Protein AF-A0A4S4BJ00-F1 (afdb_monomer_lite)

Foldseek 3Di:
DDDDDDPPPPPPDDPLVPDDPVVSVVVVVVVVVVCQVVPPDPNQDPVRVVVVVVVVVVVVVVPPVPPPDDDDDDDDDD

Radius of gyration: 20.95 Å; chains: 1; bounding box: 37×56×50 Å

Sequence (78 aa):
MTSKKEKNSASSGRGFARMDPQRQREIASKGGQAAHASGNAHQFTSEEARAAGRKGGQASRGRTKADGAAPQNTQSAD

pLDDT: mean 71.16, std 14.89, range [41.62, 91.75]

Secondary structure (DSSP, 8-state):
--------------GGGGS-HHHHHHHHHHHHHHHHHTS-S----HHHHHHHHHHHHHHHHHHHSSSS------PPP-

Structure (mmCIF, N/CA/C/O backbone):
data_AF-A0A4S4BJ00-F1
#
_entry.id   AF-A0A4S4BJ00-F1
#
loop_
_atom_site.group_PDB
_atom_site.id
_atom_site.type_symbol
_atom_site.label_atom_id
_atom_site.label_alt_id
_atom_site.label_comp_id
_atom_site.label_asym_id
_atom_site.label_entity_id
_atom_site.label_seq_id
_atom_site.pdbx_PDB_ins_code
_atom_site.Cartn_x
_atom_site.Cartn_y
_atom_site.Cartn_z
_atom_site.occupancy
_atom_site.B_iso_or_equiv
_atom_site.auth_seq_id
_atom_site.auth_comp_id
_atom_site.auth_asym_id
_atom_site.auth_atom_id
_atom_site.pdbx_PDB_model_num
ATOM 1 N N . MET A 1 1 ? 20.763 -7.063 -42.334 1.00 41.62 1 MET A N 1
ATOM 2 C CA . MET A 1 1 ? 20.652 -7.888 -41.111 1.00 41.62 1 MET A CA 1
ATOM 3 C C . MET A 1 1 ? 20.431 -6.950 -39.930 1.00 41.62 1 MET A C 1
ATOM 5 O O . MET A 1 1 ? 21.384 -6.360 -39.448 1.00 41.62 1 MET A O 1
ATOM 9 N N . THR A 1 2 ? 19.181 -6.695 -39.538 1.00 47.75 2 THR A N 1
ATOM 10 C CA . THR A 1 2 ? 18.862 -5.785 -38.422 1.00 47.75 2 THR A CA 1
ATOM 11 C C . THR A 1 2 ? 18.857 -6.568 -37.113 1.00 47.75 2 THR A C 1
ATOM 13 O O . THR A 1 2 ? 17.935 -7.343 -36.849 1.00 47.75 2 THR A O 1
ATOM 16 N N . SER A 1 3 ? 19.922 -6.399 -36.329 1.00 49.69 3 SER A N 1
ATOM 17 C CA . SER A 1 3 ? 20.155 -7.112 -35.075 1.00 49.69 3 SER A CA 1
ATOM 18 C C . SER A 1 3 ? 19.092 -6.795 -34.023 1.00 49.69 3 SER A C 1
ATOM 20 O O . SER A 1 3 ? 18.774 -5.650 -33.708 1.00 49.69 3 SER A O 1
ATOM 22 N N . LYS A 1 4 ? 18.528 -7.878 -33.502 1.00 57.78 4 LYS A N 1
ATOM 23 C CA . LYS A 1 4 ? 17.429 -7.961 -32.550 1.00 57.78 4 LYS A CA 1
ATOM 24 C C . LYS A 1 4 ? 17.932 -7.696 -31.125 1.00 57.78 4 LYS A C 1
ATOM 26 O O . LYS A 1 4 ? 18.638 -8.519 -30.570 1.00 57.78 4 LYS A O 1
ATOM 31 N N . LYS A 1 5 ? 17.433 -6.611 -30.523 1.00 55.25 5 LYS A N 1
ATOM 32 C CA . LYS A 1 5 ? 16.962 -6.543 -29.124 1.00 55.25 5 LYS A CA 1
ATOM 33 C C . LYS A 1 5 ? 17.950 -7.006 -28.036 1.00 55.25 5 LYS A C 1
ATOM 35 O O . LYS A 1 5 ? 17.822 -8.108 -27.514 1.00 55.25 5 LYS A O 1
ATOM 40 N N . GLU A 1 6 ? 18.764 -6.082 -27.538 1.00 49.91 6 GLU A N 1
ATOM 41 C CA . GLU A 1 6 ? 19.364 -6.194 -26.204 1.00 49.91 6 GLU A CA 1
ATOM 42 C C . GLU A 1 6 ? 18.492 -5.457 -25.178 1.00 49.91 6 GLU A C 1
ATOM 44 O O . GLU A 1 6 ? 18.688 -4.289 -24.859 1.00 49.91 6 GLU A O 1
ATOM 49 N N . LYS A 1 7 ? 17.482 -6.152 -24.642 1.00 56.16 7 LYS A N 1
ATOM 50 C CA . LYS A 1 7 ? 16.793 -5.726 -23.411 1.00 56.16 7 LYS A CA 1
ATOM 51 C C . LYS A 1 7 ? 17.605 -6.168 -22.191 1.00 56.16 7 LYS A C 1
ATOM 53 O O . LYS A 1 7 ? 17.122 -6.951 -21.383 1.00 56.16 7 LYS A O 1
ATOM 58 N N . ASN A 1 8 ? 18.843 -5.703 -22.085 1.00 52.78 8 ASN A N 1
ATOM 59 C CA . ASN A 1 8 ? 19.680 -5.957 -20.915 1.00 52.78 8 ASN A CA 1
ATOM 60 C C . ASN A 1 8 ? 20.391 -4.685 -20.451 1.00 52.78 8 ASN A C 1
ATOM 62 O O . ASN A 1 8 ? 21.531 -4.706 -20.007 1.00 52.78 8 ASN A O 1
ATOM 66 N N . SER A 1 9 ? 19.683 -3.555 -20.462 1.00 51.53 9 SER A N 1
ATOM 67 C CA . SER A 1 9 ? 20.000 -2.486 -19.521 1.00 51.53 9 SER A CA 1
ATOM 68 C C . SER A 1 9 ? 19.463 -2.915 -18.156 1.00 51.53 9 SER A C 1
ATOM 70 O O . SER A 1 9 ? 18.396 -2.469 -17.724 1.00 51.53 9 SER A O 1
ATOM 72 N N . ALA A 1 10 ? 20.178 -3.847 -17.513 1.00 56.34 10 ALA A N 1
ATOM 73 C CA . ALA A 1 10 ? 20.115 -4.049 -16.075 1.00 56.34 10 ALA A CA 1
ATOM 74 C C . ALA A 1 10 ? 20.066 -2.655 -15.467 1.00 56.34 10 ALA A C 1
ATOM 76 O O . ALA A 1 10 ? 20.984 -1.863 -15.702 1.00 56.34 10 ALA A O 1
ATOM 77 N N . SER A 1 11 ? 18.940 -2.313 -14.827 1.00 59.12 11 SER A N 1
ATOM 78 C CA . SER A 1 11 ? 18.771 -0.976 -14.278 1.00 59.12 11 SER A CA 1
ATOM 79 C C . SER A 1 11 ? 20.043 -0.680 -13.502 1.00 59.12 11 SER A C 1
ATOM 81 O O . SER A 1 11 ? 20.456 -1.470 -12.645 1.00 59.12 11 SER A O 1
ATOM 83 N N . SER A 1 12 ? 20.727 0.397 -13.863 1.00 62.97 12 SER A N 1
ATOM 84 C CA . SER A 1 12 ? 21.860 0.931 -13.124 1.00 62.97 12 SER A CA 1
ATOM 85 C C . SER A 1 12 ? 21.301 1.512 -11.823 1.00 62.97 12 SER A C 1
ATOM 87 O O . SER A 1 12 ? 21.343 2.712 -11.572 1.00 62.97 12 SER A O 1
ATOM 89 N N . GLY A 1 13 ? 20.651 0.650 -11.034 1.00 65.62 13 GLY A N 1
ATOM 90 C CA . GLY A 1 13 ? 19.718 1.036 -10.000 1.00 65.62 13 GLY A CA 1
ATOM 91 C C . GLY A 1 13 ? 20.486 1.827 -8.971 1.00 65.62 13 GLY A C 1
ATOM 92 O O . GLY A 1 13 ? 21.542 1.410 -8.531 1.00 65.62 13 GLY A O 1
ATOM 93 N N . ARG A 1 14 ? 20.025 3.003 -8.605 1.00 82.00 14 ARG A N 1
ATOM 94 C CA . ARG A 1 14 ? 20.507 3.702 -7.417 1.00 82.00 14 ARG A CA 1
ATOM 95 C C . ARG A 1 14 ? 19.295 3.869 -6.512 1.00 82.00 14 ARG A C 1
ATOM 97 O O . ARG A 1 14 ? 18.165 3.896 -6.995 1.00 82.00 14 ARG A O 1
ATOM 104 N N . GLY A 1 15 ? 19.511 3.911 -5.202 1.00 86.06 15 GLY A N 1
ATOM 105 C CA . GLY A 1 15 ? 18.414 4.011 -4.239 1.00 86.06 15 GLY A CA 1
ATOM 106 C C . GLY A 1 15 ? 17.611 2.713 -4.101 1.00 86.06 15 GLY A C 1
ATOM 107 O O . GLY A 1 15 ? 18.188 1.633 -3.988 1.00 86.06 15 GLY A O 1
ATOM 108 N N . PHE A 1 16 ? 16.280 2.822 -4.085 1.00 88.50 16 PHE A N 1
ATOM 109 C CA . PHE A 1 16 ? 15.361 1.748 -3.685 1.00 88.50 16 PHE A CA 1
ATOM 110 C C . PHE A 1 16 ? 15.553 0.436 -4.461 1.00 88.50 16 PHE A C 1
ATOM 112 O O . PHE A 1 16 ? 15.506 -0.636 -3.871 1.00 88.50 16 PHE A O 1
ATOM 119 N N . ALA A 1 17 ? 15.866 0.524 -5.757 1.00 85.81 17 ALA A N 1
ATOM 120 C CA . ALA A 1 17 ? 16.037 -0.638 -6.629 1.00 85.81 17 ALA A CA 1
ATOM 121 C C . ALA A 1 17 ? 17.276 -1.503 -6.313 1.00 85.81 17 ALA A C 1
ATOM 123 O O . ALA A 1 17 ? 17.313 -2.658 -6.725 1.00 85.81 17 ALA A O 1
ATOM 124 N N . ARG A 1 18 ? 18.287 -0.973 -5.601 1.00 86.69 18 ARG A N 1
ATOM 125 C CA . ARG A 1 18 ? 19.481 -1.738 -5.174 1.00 86.69 18 ARG A CA 1
ATOM 126 C C . ARG A 1 18 ? 19.376 -2.332 -3.773 1.00 86.69 18 ARG A C 1
ATOM 128 O O . ARG A 1 18 ? 20.267 -3.077 -3.381 1.00 86.69 18 ARG A O 1
ATOM 135 N N . MET A 1 19 ? 18.349 -1.977 -3.004 1.00 86.19 19 MET A N 1
ATOM 136 C CA . MET A 1 19 ? 18.178 -2.533 -1.662 1.00 86.19 19 MET A CA 1
ATOM 137 C C . MET A 1 19 ? 17.819 -4.016 -1.722 1.00 86.19 19 MET A C 1
ATOM 139 O O . MET A 1 19 ? 17.282 -4.496 -2.717 1.00 86.19 19 MET A O 1
ATOM 143 N N . ASP A 1 20 ? 18.058 -4.725 -0.625 1.00 91.44 20 ASP A N 1
ATOM 144 C CA . ASP A 1 20 ? 17.619 -6.107 -0.471 1.00 91.44 20 ASP A CA 1
ATOM 145 C C . ASP A 1 20 ? 16.097 -6.243 -0.689 1.00 91.44 20 ASP A C 1
ATOM 147 O O . ASP A 1 20 ? 15.344 -5.399 -0.185 1.00 91.44 20 ASP A O 1
ATOM 151 N N . PRO A 1 21 ? 15.599 -7.284 -1.385 1.00 87.38 21 PRO A N 1
ATOM 152 C CA . PRO A 1 21 ? 14.170 -7.437 -1.667 1.00 87.38 21 PRO A CA 1
ATOM 153 C C . PRO A 1 21 ? 13.286 -7.445 -0.414 1.00 87.38 21 PRO A C 1
ATOM 155 O O . PRO A 1 21 ? 12.168 -6.925 -0.442 1.00 87.38 21 PRO A O 1
ATOM 158 N N . GLN A 1 22 ? 13.787 -7.995 0.696 1.00 89.50 22 GLN A N 1
ATOM 159 C CA . GLN A 1 22 ? 13.078 -7.972 1.980 1.00 89.50 22 GLN A CA 1
ATOM 160 C C . GLN A 1 22 ? 12.948 -6.543 2.509 1.00 89.50 22 GLN A C 1
ATOM 162 O O . GLN A 1 22 ? 11.848 -6.078 2.801 1.00 89.50 22 GLN A O 1
ATOM 167 N N . ARG A 1 23 ? 14.053 -5.792 2.505 1.00 90.88 23 ARG A N 1
ATOM 168 C CA . ARG A 1 23 ? 14.080 -4.392 2.936 1.00 90.88 23 ARG A CA 1
ATOM 169 C C . ARG A 1 23 ? 13.200 -3.501 2.058 1.00 90.88 23 ARG A C 1
ATOM 171 O O . ARG A 1 23 ? 12.503 -2.634 2.579 1.00 90.88 23 ARG A O 1
ATOM 178 N N . GLN A 1 24 ? 13.177 -3.728 0.743 1.00 91.75 24 GLN A N 1
ATOM 179 C CA . GLN A 1 24 ? 12.259 -3.032 -0.166 1.00 91.75 24 GLN A CA 1
ATOM 180 C C . GLN A 1 24 ? 10.798 -3.293 0.217 1.00 91.75 24 GLN A C 1
ATOM 182 O O . GLN A 1 24 ? 10.007 -2.357 0.330 1.00 91.75 24 GLN A O 1
ATOM 187 N N . ARG A 1 25 ? 10.436 -4.556 0.466 1.00 88.94 25 ARG A N 1
ATOM 188 C CA . ARG A 1 25 ? 9.073 -4.933 0.857 1.00 88.94 25 ARG A CA 1
ATOM 189 C C . ARG A 1 25 ? 8.671 -4.310 2.189 1.00 88.94 25 ARG A C 1
ATOM 191 O O . ARG A 1 25 ? 7.560 -3.801 2.301 1.00 88.94 25 ARG A O 1
ATOM 198 N N . GLU A 1 26 ? 9.565 -4.306 3.170 1.00 91.25 26 GLU A N 1
ATOM 199 C CA . GLU A 1 26 ? 9.322 -3.673 4.466 1.00 91.25 26 GLU A CA 1
ATOM 200 C C . GLU A 1 26 ? 9.094 -2.167 4.341 1.00 91.25 26 GLU A C 1
ATOM 202 O O . GLU A 1 26 ? 8.139 -1.643 4.910 1.00 91.25 26 GLU A O 1
ATOM 207 N N . ILE A 1 27 ? 9.940 -1.463 3.582 1.00 89.69 27 ILE A N 1
ATOM 208 C CA . ILE A 1 27 ? 9.797 -0.017 3.378 1.00 89.69 27 ILE A CA 1
ATOM 209 C C . ILE A 1 27 ? 8.504 0.290 2.614 1.00 89.69 27 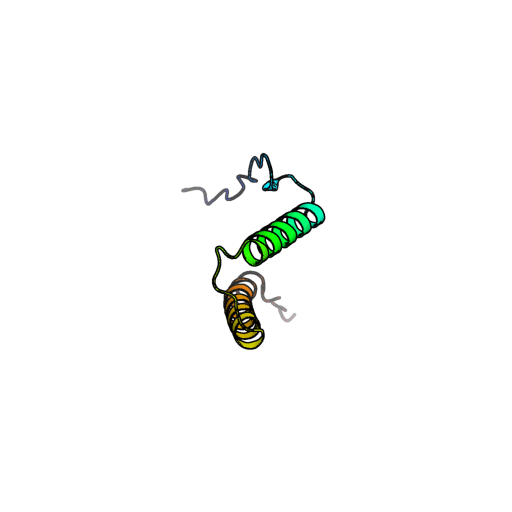ILE A C 1
ATOM 211 O O . ILE A 1 27 ? 7.768 1.191 3.009 1.00 89.69 27 ILE A O 1
ATOM 215 N N . ALA A 1 28 ? 8.187 -0.479 1.569 1.00 89.44 28 ALA A N 1
ATOM 216 C CA . ALA A 1 28 ? 6.931 -0.336 0.834 1.00 89.44 28 ALA A CA 1
ATOM 217 C C . ALA A 1 28 ? 5.712 -0.578 1.742 1.00 89.44 28 ALA A C 1
ATOM 219 O O . ALA A 1 28 ? 4.758 0.200 1.719 1.00 89.44 28 ALA A O 1
ATOM 220 N N . SER A 1 29 ? 5.766 -1.613 2.587 1.00 88.44 29 SER A N 1
ATOM 221 C CA . SER A 1 29 ? 4.711 -1.930 3.553 1.00 88.44 29 SER A CA 1
ATOM 222 C C . SER A 1 29 ? 4.518 -0.801 4.565 1.00 88.44 29 SER A C 1
ATOM 224 O O . SER A 1 29 ? 3.390 -0.368 4.793 1.00 88.44 29 SER A O 1
ATOM 226 N N . LYS A 1 30 ? 5.609 -0.285 5.143 1.00 90.06 30 LYS A N 1
ATOM 227 C CA . LYS A 1 30 ? 5.573 0.829 6.103 1.00 90.06 30 LYS A CA 1
ATOM 228 C C . LYS A 1 30 ? 5.060 2.119 5.461 1.00 90.06 30 LYS A C 1
ATOM 230 O O . LYS A 1 30 ? 4.261 2.817 6.073 1.00 90.06 30 LYS A O 1
ATOM 235 N N . GLY A 1 31 ? 5.463 2.415 4.224 1.00 86.31 31 GLY A N 1
ATOM 236 C CA . GLY A 1 31 ? 4.984 3.581 3.476 1.00 86.31 31 GLY A CA 1
ATOM 237 C C . GLY A 1 31 ? 3.477 3.534 3.210 1.00 86.31 31 GLY A C 1
ATOM 238 O O . GLY A 1 31 ? 2.787 4.527 3.426 1.00 86.31 31 GLY A O 1
ATOM 239 N N . GLY A 1 32 ? 2.952 2.365 2.825 1.00 81.19 32 GLY A N 1
ATOM 240 C CA . GLY A 1 32 ? 1.509 2.157 2.668 1.00 81.19 32 GLY A CA 1
ATOM 241 C C . GLY A 1 32 ? 0.746 2.326 3.985 1.00 81.19 32 GLY A C 1
ATOM 242 O O . GLY A 1 32 ? -0.255 3.034 4.034 1.00 81.19 32 GLY A O 1
ATOM 243 N N . GLN A 1 33 ? 1.250 1.740 5.075 1.00 81.69 33 GLN A N 1
ATOM 244 C CA . GLN A 1 33 ? 0.648 1.878 6.407 1.00 81.69 33 GLN A CA 1
ATOM 245 C C . GLN A 1 33 ? 0.637 3.329 6.897 1.00 81.69 33 GLN A C 1
ATOM 247 O O . GLN A 1 33 ? -0.383 3.795 7.395 1.00 81.69 33 GLN A O 1
ATOM 252 N N . ALA A 1 34 ? 1.741 4.058 6.722 1.00 80.56 34 ALA A N 1
ATOM 253 C CA . ALA A 1 34 ? 1.845 5.457 7.123 1.00 80.56 34 ALA A CA 1
ATOM 254 C C . ALA A 1 34 ? 0.880 6.360 6.339 1.00 80.56 34 ALA A C 1
ATOM 256 O O . ALA A 1 34 ? 0.260 7.240 6.928 1.00 80.56 34 ALA A O 1
ATOM 257 N N . ALA A 1 35 ? 0.710 6.119 5.035 1.00 78.56 35 ALA A N 1
ATOM 258 C CA . ALA A 1 35 ? -0.248 6.852 4.207 1.00 78.56 35 ALA A CA 1
ATOM 259 C C . ALA A 1 35 ? -1.708 6.608 4.629 1.00 78.56 35 ALA A C 1
ATOM 261 O O . ALA A 1 35 ? -2.526 7.523 4.571 1.00 78.56 35 ALA A O 1
ATOM 262 N N . HIS A 1 36 ? -2.032 5.395 5.085 1.00 69.62 36 HIS A N 1
ATOM 263 C CA . HIS A 1 36 ? -3.341 5.104 5.671 1.00 69.62 36 HIS A CA 1
ATOM 264 C C . HIS A 1 36 ? -3.512 5.753 7.049 1.00 69.62 36 HIS A C 1
ATOM 266 O O . HIS A 1 36 ? -4.564 6.321 7.331 1.00 69.62 36 HIS A O 1
ATOM 272 N N . ALA A 1 37 ? -2.483 5.697 7.898 1.00 74.19 37 ALA A N 1
ATOM 273 C CA . ALA A 1 37 ? -2.528 6.240 9.252 1.00 74.19 37 ALA A CA 1
ATOM 274 C C . ALA A 1 37 ? -2.600 7.775 9.286 1.00 74.19 37 ALA A C 1
ATOM 276 O O . ALA A 1 37 ? -3.217 8.333 10.188 1.00 74.19 37 ALA A O 1
ATOM 277 N N . SER A 1 38 ? -2.002 8.468 8.311 1.00 75.06 38 SER A N 1
ATOM 278 C CA . SER A 1 38 ? -1.981 9.935 8.260 1.00 75.06 38 SER A CA 1
ATOM 279 C C . SER A 1 38 ? -3.321 10.575 7.876 1.00 75.06 38 SER A C 1
ATOM 281 O O . SER A 1 38 ? -3.414 11.799 7.849 1.00 75.06 38 SER A O 1
ATOM 283 N N . GLY A 1 39 ? -4.360 9.785 7.573 1.00 64.88 39 GLY A N 1
ATOM 284 C CA . GLY A 1 39 ? -5.722 10.286 7.343 1.00 64.88 39 GLY A CA 1
ATOM 285 C C . GLY A 1 39 ? -5.911 11.108 6.064 1.00 64.88 39 GLY A C 1
ATOM 286 O O . GLY A 1 39 ? -7.017 11.561 5.793 1.00 64.88 39 GLY A O 1
ATOM 287 N N . ASN A 1 40 ? -4.865 11.269 5.247 1.00 62.72 40 ASN A N 1
ATOM 288 C CA . ASN A 1 40 ? -4.947 11.927 3.939 1.00 62.72 40 ASN A CA 1
ATOM 289 C C . ASN A 1 40 ? -5.551 11.013 2.851 1.00 62.72 40 ASN A C 1
ATOM 291 O O . ASN A 1 40 ? -5.782 11.436 1.721 1.00 62.72 40 ASN A O 1
ATOM 295 N N . ALA A 1 41 ? -5.791 9.743 3.177 1.00 65.38 41 ALA A N 1
ATOM 296 C CA . ALA A 1 41 ? -6.438 8.765 2.315 1.00 65.38 41 ALA A CA 1
ATOM 297 C C . ALA A 1 41 ? -7.850 8.453 2.831 1.00 65.38 41 ALA A C 1
ATOM 299 O O . ALA A 1 41 ? -8.076 8.414 4.041 1.00 65.38 41 ALA A O 1
ATOM 300 N N . HIS A 1 42 ? -8.793 8.188 1.918 1.00 68.12 42 HIS A N 1
ATOM 301 C CA . HIS A 1 42 ? -10.087 7.598 2.275 1.00 68.12 42 HIS A CA 1
ATOM 302 C C . HIS A 1 42 ? -9.877 6.385 3.195 1.00 68.12 42 HIS A C 1
ATOM 304 O O . HIS A 1 42 ? -9.061 5.503 2.907 1.00 68.12 42 HIS A O 1
ATOM 310 N N . GLN A 1 43 ? -10.601 6.354 4.318 1.00 67.81 43 GLN A N 1
ATOM 311 C CA . GLN A 1 43 ? -10.595 5.204 5.210 1.00 67.81 43 GLN A CA 1
ATOM 312 C C . GLN A 1 43 ? -11.377 4.076 4.547 1.00 67.81 43 GLN A C 1
ATOM 314 O O . GLN A 1 43 ? -12.604 4.072 4.540 1.00 67.81 43 GLN A O 1
ATOM 319 N N . PHE A 1 44 ? -10.651 3.123 3.974 1.00 68.12 44 PHE A N 1
ATOM 320 C CA . PHE A 1 44 ? -11.256 1.924 3.423 1.00 68.12 44 PHE A CA 1
ATOM 321 C C . PHE A 1 44 ? -11.881 1.117 4.554 1.00 68.12 44 PHE A C 1
ATOM 323 O O . PHE A 1 44 ? -11.211 0.746 5.522 1.00 68.12 44 PHE A O 1
ATOM 330 N N . THR A 1 45 ? -13.158 0.785 4.404 1.00 80.06 45 THR A N 1
ATOM 331 C CA . THR A 1 45 ? -13.754 -0.255 5.241 1.00 80.06 45 THR A CA 1
ATOM 332 C C . THR A 1 45 ? -13.025 -1.582 4.990 1.00 80.06 45 THR A C 1
ATOM 334 O O . THR A 1 45 ? -12.433 -1.805 3.928 1.00 80.06 45 THR A O 1
ATOM 337 N N . SER A 1 46 ? -13.068 -2.509 5.953 1.00 78.31 46 SER A N 1
ATOM 338 C CA . SER A 1 46 ? -12.443 -3.837 5.794 1.00 78.31 46 SER A CA 1
ATOM 339 C C . SER A 1 46 ? -12.940 -4.586 4.548 1.00 78.31 46 SER A C 1
ATOM 341 O O . SER A 1 46 ? -12.215 -5.391 3.957 1.00 78.31 46 SER A O 1
ATOM 343 N N . GLU A 1 47 ? -14.180 -4.326 4.141 1.00 80.62 47 GLU A N 1
ATOM 344 C CA . GLU A 1 47 ? -14.772 -4.889 2.934 1.00 80.62 47 GLU A CA 1
ATOM 345 C C . GLU A 1 47 ? -14.183 -4.267 1.662 1.00 80.62 47 GLU A C 1
ATOM 347 O O . GLU A 1 47 ? -13.756 -4.991 0.756 1.00 80.62 47 GLU A O 1
ATOM 352 N N . GLU A 1 48 ? -14.067 -2.942 1.627 1.00 77.44 48 GLU A N 1
ATOM 353 C CA . GLU A 1 48 ? -13.537 -2.198 0.487 1.00 77.44 48 GLU A CA 1
ATOM 354 C C . GLU A 1 48 ? -12.045 -2.484 0.257 1.00 77.44 48 GLU A C 1
ATOM 356 O O . GLU A 1 48 ? -11.628 -2.754 -0.872 1.00 77.44 48 GLU A O 1
ATOM 361 N N . ALA A 1 49 ? -11.248 -2.563 1.328 1.00 84.00 49 ALA A N 1
ATOM 362 C CA . ALA A 1 49 ? -9.839 -2.952 1.253 1.00 84.00 49 ALA A CA 1
ATOM 363 C C . ALA A 1 49 ? -9.668 -4.362 0.656 1.00 84.00 49 ALA A C 1
ATOM 365 O O . ALA A 1 49 ? -8.807 -4.599 -0.198 1.00 84.00 49 ALA A O 1
ATOM 366 N N . ARG A 1 50 ? -10.531 -5.310 1.052 1.00 83.00 50 ARG A N 1
ATOM 367 C CA . ARG A 1 50 ? -10.534 -6.676 0.509 1.00 83.00 50 ARG A CA 1
ATOM 368 C C . ARG A 1 50 ? -10.967 -6.698 -0.959 1.00 83.00 50 ARG A C 1
ATOM 370 O O . ARG A 1 50 ? -10.412 -7.473 -1.741 1.00 83.00 50 ARG A O 1
ATOM 377 N N . ALA A 1 51 ? -11.939 -5.877 -1.355 1.00 85.25 51 ALA A N 1
ATOM 378 C CA . ALA A 1 51 ? -12.364 -5.746 -2.748 1.00 85.25 51 ALA A CA 1
ATOM 379 C C . ALA A 1 51 ? -11.244 -5.169 -3.632 1.00 85.25 51 ALA A C 1
ATOM 381 O O . ALA A 1 51 ? -10.903 -5.766 -4.659 1.00 85.25 51 ALA A O 1
ATOM 382 N N . ALA A 1 52 ? -10.605 -4.081 -3.196 1.00 84.06 52 ALA A N 1
ATOM 383 C CA . ALA A 1 52 ? -9.475 -3.464 -3.884 1.00 84.06 52 ALA A CA 1
ATOM 384 C C . ALA A 1 52 ? -8.274 -4.421 -3.992 1.00 84.06 52 ALA A C 1
ATOM 386 O O . ALA A 1 52 ? -7.708 -4.590 -5.075 1.00 84.06 52 ALA A O 1
ATOM 387 N N . GLY A 1 53 ? -7.938 -5.126 -2.906 1.00 83.75 53 GLY A N 1
ATOM 388 C CA . GLY A 1 53 ? -6.882 -6.139 -2.886 1.00 83.75 53 GLY A CA 1
ATOM 389 C C . GLY A 1 53 ? -7.151 -7.305 -3.843 1.00 83.75 53 GLY A C 1
ATOM 390 O O . GLY A 1 53 ? -6.259 -7.705 -4.594 1.00 83.75 53 GLY A O 1
ATOM 391 N N . ARG A 1 54 ? -8.393 -7.814 -3.896 1.00 88.38 54 ARG A N 1
ATOM 392 C CA . ARG A 1 54 ? -8.796 -8.841 -4.876 1.00 88.38 54 ARG A CA 1
ATOM 393 C C . ARG A 1 54 ? -8.629 -8.345 -6.311 1.00 88.38 54 ARG A C 1
ATOM 395 O O . ARG A 1 54 ? -8.013 -9.045 -7.115 1.00 88.38 54 ARG A O 1
ATOM 402 N N . LYS A 1 55 ? -9.103 -7.134 -6.615 1.00 88.44 55 LYS A N 1
ATOM 403 C CA . LYS A 1 55 ? -8.991 -6.520 -7.948 1.00 88.44 55 LYS A CA 1
ATOM 404 C C . LYS A 1 55 ? -7.529 -6.330 -8.373 1.00 88.44 55 LYS A C 1
ATOM 406 O O . LYS A 1 55 ? -7.153 -6.704 -9.483 1.00 88.44 55 LYS A O 1
ATOM 411 N N . GLY A 1 56 ? -6.676 -5.827 -7.478 1.00 84.06 56 GLY A N 1
ATOM 412 C CA . GLY A 1 56 ? -5.236 -5.687 -7.729 1.00 84.06 56 GLY A CA 1
ATOM 413 C C . GLY A 1 56 ? -4.518 -7.033 -7.902 1.00 84.06 56 GLY A C 1
ATOM 414 O O . GLY A 1 56 ? -3.663 -7.187 -8.779 1.00 84.06 56 GLY A O 1
ATOM 415 N N . GLY A 1 57 ? -4.906 -8.044 -7.120 1.00 84.00 57 GLY A N 1
ATOM 416 C CA . GLY A 1 57 ? -4.409 -9.417 -7.246 1.00 84.00 57 GLY A CA 1
ATOM 417 C C . GLY A 1 57 ? -4.776 -10.064 -8.585 1.00 84.00 57 GLY A C 1
ATOM 418 O O . GLY A 1 57 ? -3.947 -10.724 -9.207 1.00 84.00 57 GLY A O 1
ATOM 419 N N . GLN A 1 58 ? -5.994 -9.836 -9.074 1.00 82.75 58 GLN A N 1
ATOM 420 C CA . GLN A 1 58 ? -6.432 -10.300 -10.395 1.00 82.75 58 GLN A CA 1
ATOM 421 C C . GLN A 1 58 ? -5.640 -9.621 -11.527 1.00 82.75 58 GLN A C 1
ATOM 423 O O . GLN A 1 58 ? -5.146 -10.302 -12.425 1.00 82.75 58 GLN A O 1
ATOM 428 N N . ALA A 1 59 ? -5.431 -8.302 -11.444 1.00 79.12 59 ALA A N 1
ATOM 429 C CA . ALA A 1 59 ? -4.681 -7.536 -12.446 1.00 79.12 59 ALA A CA 1
ATOM 430 C C . ALA A 1 59 ? -3.178 -7.885 -12.505 1.00 79.12 59 ALA A C 1
ATOM 432 O O . ALA A 1 59 ? -2.538 -7.782 -13.554 1.00 79.12 59 ALA A O 1
ATOM 433 N N . SER A 1 60 ? -2.590 -8.295 -11.380 1.00 75.44 60 SER A N 1
ATOM 434 C CA . SER A 1 60 ? -1.184 -8.717 -11.305 1.00 75.44 60 SER A CA 1
ATOM 435 C C . SER A 1 60 ? -0.983 -10.166 -11.754 1.00 75.44 60 SER A C 1
ATOM 437 O O . SER A 1 60 ? -0.050 -10.440 -12.505 1.00 75.44 60 SER A O 1
ATOM 439 N N . ARG A 1 61 ? -1.887 -11.084 -11.386 1.00 66.69 61 ARG A N 1
ATOM 440 C CA . ARG A 1 61 ? -1.804 -12.504 -11.774 1.00 66.69 61 ARG A CA 1
ATOM 441 C C . ARG A 1 61 ? -2.040 -12.749 -13.267 1.00 66.69 61 ARG A C 1
ATOM 443 O O . ARG A 1 61 ? -1.469 -13.691 -13.810 1.00 66.69 61 ARG A O 1
ATOM 450 N N . GLY A 1 62 ? -2.805 -11.891 -13.946 1.00 60.25 62 GLY A N 1
ATOM 451 C CA . GLY A 1 62 ? -2.997 -11.971 -15.401 1.00 60.25 62 GLY A CA 1
ATOM 452 C C . GLY A 1 62 ? -1.724 -11.724 -16.225 1.00 60.25 62 GLY A C 1
ATOM 453 O O . GLY A 1 62 ? -1.643 -12.182 -17.358 1.00 60.25 62 GLY A O 1
ATOM 454 N N . ARG A 1 63 ? -0.708 -11.055 -15.656 1.00 59.59 63 ARG A N 1
ATOM 455 C CA . ARG A 1 63 ? 0.545 -10.718 -16.360 1.00 59.59 63 ARG A CA 1
ATOM 456 C C . ARG A 1 63 ? 1.676 -11.727 -16.166 1.00 59.59 63 ARG A C 1
ATOM 458 O O . ARG A 1 63 ? 2.635 -11.687 -16.916 1.00 59.59 63 ARG A O 1
ATOM 465 N N . THR A 1 64 ? 1.597 -12.625 -15.184 1.00 58.31 64 THR A N 1
ATOM 466 C CA . THR A 1 64 ? 2.708 -13.553 -14.885 1.00 58.31 64 THR A CA 1
ATOM 467 C C . THR A 1 64 ? 2.562 -14.910 -15.578 1.00 58.31 64 THR A C 1
ATOM 469 O O . THR A 1 64 ? 3.557 -15.595 -15.783 1.00 58.31 64 THR A O 1
ATOM 472 N N . LYS A 1 65 ? 1.348 -15.314 -15.986 1.00 51.28 65 LYS A N 1
ATOM 473 C CA . LYS A 1 65 ? 1.130 -16.628 -16.624 1.00 51.28 65 LYS A CA 1
ATOM 474 C C . LYS A 1 65 ? 1.342 -16.632 -18.148 1.00 51.28 65 LYS A C 1
ATOM 476 O O . LYS A 1 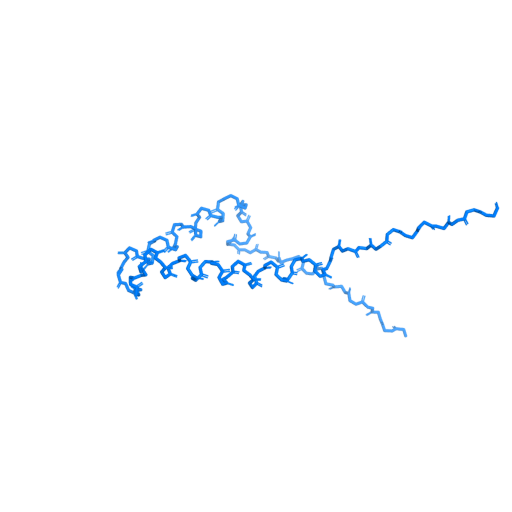65 ? 1.393 -17.706 -18.734 1.00 51.28 65 LYS A O 1
ATOM 481 N N . ALA A 1 66 ? 1.472 -15.465 -18.784 1.00 52.22 66 ALA A N 1
ATOM 482 C CA . ALA A 1 66 ? 1.591 -15.358 -20.241 1.00 52.22 66 ALA A CA 1
ATOM 483 C C . ALA A 1 66 ? 3.034 -15.483 -20.773 1.00 52.22 66 ALA A C 1
ATOM 485 O O . ALA A 1 66 ? 3.207 -15.810 -21.941 1.00 52.22 66 ALA A O 1
ATOM 486 N N . ASP A 1 67 ? 4.063 -15.297 -19.936 1.00 55.22 67 ASP A N 1
ATOM 487 C CA . ASP A 1 67 ? 5.462 -15.199 -20.395 1.00 55.22 67 ASP A CA 1
ATOM 488 C C . ASP A 1 67 ? 6.373 -16.371 -19.954 1.00 55.22 67 ASP A C 1
ATOM 490 O O . ASP A 1 67 ? 7.594 -16.267 -20.047 1.00 55.22 67 ASP A O 1
ATOM 494 N N .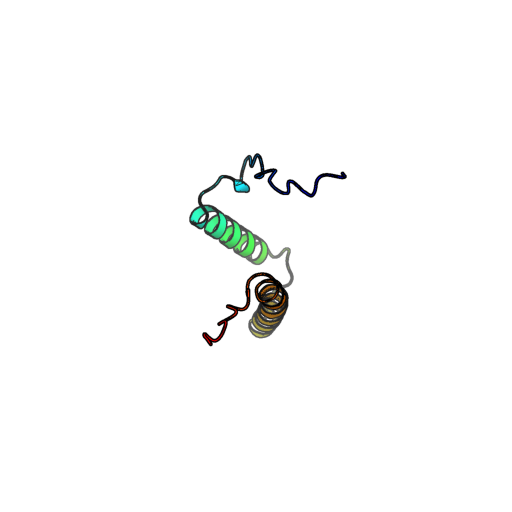 GLY A 1 68 ? 5.817 -17.492 -19.465 1.00 52.91 68 GLY A N 1
ATOM 495 C CA . GLY A 1 68 ? 6.612 -18.563 -18.829 1.00 52.91 68 GLY A CA 1
ATOM 496 C C . GLY A 1 68 ? 6.228 -20.017 -19.124 1.00 52.91 68 GLY A C 1
ATOM 497 O O . GLY A 1 68 ? 6.712 -20.904 -18.429 1.00 52.91 68 GLY A O 1
ATOM 498 N N . ALA A 1 69 ? 5.376 -20.296 -20.113 1.00 47.28 69 ALA A N 1
ATOM 499 C CA . ALA A 1 69 ? 5.025 -21.665 -20.503 1.00 47.28 69 ALA A CA 1
ATOM 500 C C . ALA A 1 69 ? 5.601 -21.989 -21.891 1.00 47.28 69 ALA A C 1
ATOM 502 O O . ALA A 1 69 ? 4.916 -21.873 -22.903 1.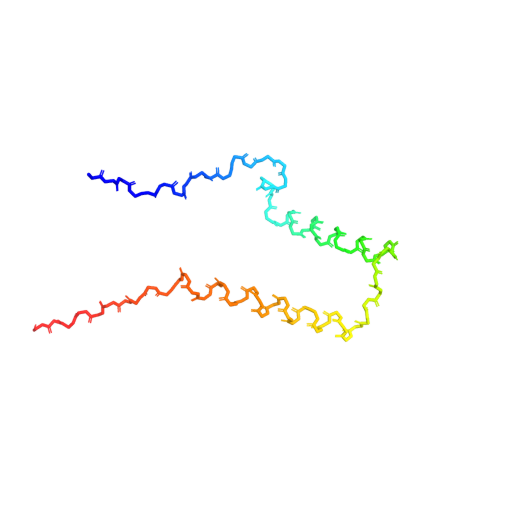00 47.28 69 ALA A O 1
ATOM 503 N N . ALA A 1 70 ? 6.880 -22.368 -21.941 1.00 49.09 70 ALA A N 1
ATOM 504 C CA . ALA A 1 70 ? 7.452 -23.009 -23.121 1.00 49.09 70 ALA A CA 1
ATOM 505 C C . ALA A 1 70 ? 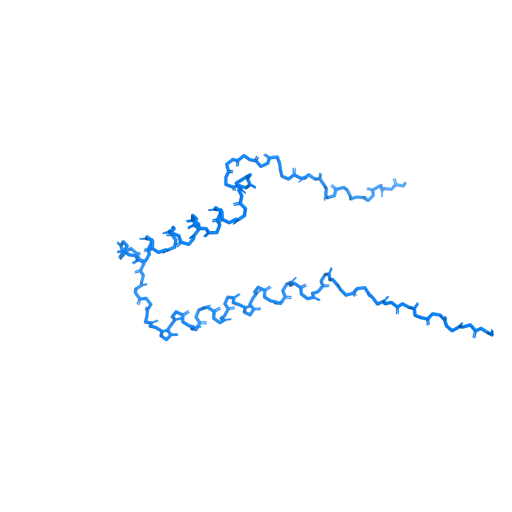6.947 -24.469 -23.186 1.00 49.09 70 ALA A C 1
ATOM 507 O O . ALA A 1 70 ? 7.149 -25.208 -22.218 1.00 49.09 70 ALA A O 1
ATOM 508 N N . PRO A 1 71 ? 6.278 -24.903 -24.270 1.00 53.72 71 PRO A N 1
ATOM 509 C CA . PRO A 1 71 ? 5.858 -26.291 -24.429 1.00 53.72 71 PRO A CA 1
ATOM 510 C C . PRO A 1 71 ? 7.079 -27.181 -24.691 1.00 53.72 71 PRO A C 1
ATOM 512 O O . PRO A 1 71 ? 7.855 -26.937 -25.615 1.00 53.72 71 PRO A O 1
ATOM 515 N N . GLN A 1 72 ? 7.252 -28.216 -23.870 1.00 57.00 72 GLN A N 1
ATOM 516 C CA . GLN A 1 72 ? 8.239 -29.267 -24.103 1.00 57.00 72 GLN A CA 1
ATOM 517 C C . GLN A 1 72 ? 7.713 -30.162 -25.227 1.00 57.00 72 GLN A C 1
ATOM 519 O O . GLN A 1 72 ? 6.748 -30.899 -25.043 1.00 57.00 72 GLN A O 1
ATOM 524 N N . ASN A 1 73 ? 8.302 -30.032 -26.413 1.00 59.09 73 ASN A N 1
ATOM 525 C CA . ASN A 1 73 ? 7.989 -30.871 -27.561 1.00 59.09 73 ASN A CA 1
ATOM 526 C C . ASN A 1 73 ? 8.645 -32.247 -27.367 1.00 59.09 73 ASN A C 1
ATOM 528 O O . ASN A 1 73 ? 9.858 -32.378 -27.515 1.00 59.09 73 ASN A O 1
ATOM 532 N N . THR A 1 74 ? 7.859 -33.261 -27.013 1.00 60.50 74 THR A N 1
ATOM 533 C CA . THR A 1 74 ? 8.281 -34.665 -27.041 1.00 60.50 74 THR A CA 1
ATOM 534 C C . THR A 1 74 ? 8.194 -35.169 -28.480 1.00 60.50 74 THR A C 1
ATOM 536 O O . THR A 1 74 ? 7.109 -35.501 -28.956 1.00 60.50 74 THR A O 1
ATOM 539 N N . GLN A 1 75 ? 9.326 -35.197 -29.186 1.00 59.62 75 GLN A N 1
ATOM 540 C CA . GLN A 1 75 ? 9.434 -35.883 -30.473 1.00 59.62 75 GLN A CA 1
ATOM 541 C C . GLN A 1 75 ? 9.450 -37.395 -30.240 1.00 59.62 75 GLN A C 1
ATOM 543 O O . GLN A 1 75 ? 10.337 -37.925 -29.573 1.00 59.62 75 GLN A O 1
ATOM 548 N N . SER A 1 76 ? 8.433 -38.057 -30.782 1.00 49.84 76 SER A N 1
ATOM 549 C CA . SER A 1 76 ? 8.342 -39.502 -30.952 1.00 49.84 76 SER A CA 1
ATOM 550 C C . SER A 1 76 ? 9.544 -40.013 -31.748 1.00 49.84 76 SER A C 1
ATOM 552 O O . SER A 1 76 ? 9.853 -39.469 -32.808 1.00 49.84 76 SER A O 1
ATOM 554 N N . ALA A 1 77 ? 10.220 -41.029 -31.215 1.00 49.97 77 ALA A N 1
ATOM 555 C CA . ALA A 1 77 ? 11.169 -41.839 -31.962 1.00 49.97 77 ALA A CA 1
ATOM 556 C C . ALA A 1 77 ? 10.397 -42.755 -32.926 1.00 49.97 77 ALA A C 1
ATOM 558 O O . ALA A 1 77 ? 9.362 -43.306 -32.541 1.00 49.97 77 ALA A O 1
ATOM 559 N N . ASP A 1 78 ? 10.904 -42.840 -34.154 1.00 54.75 78 ASP A N 1
ATOM 560 C CA . ASP A 1 78 ? 10.619 -43.901 -35.128 1.00 54.75 78 ASP A CA 1
ATOM 561 C C . ASP A 1 78 ? 11.102 -45.260 -34.586 1.00 54.75 78 ASP A C 1
ATOM 563 O O . ASP A 1 78 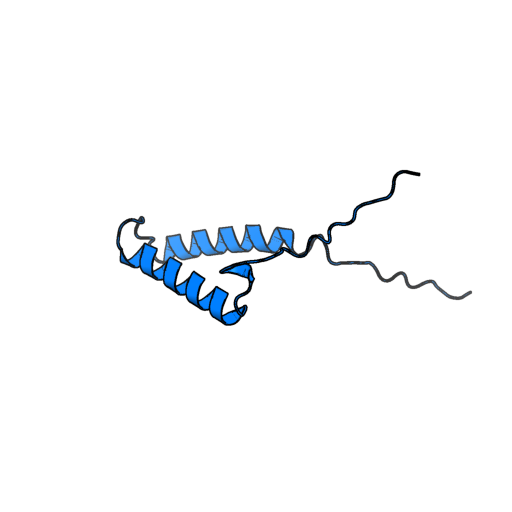? 12.168 -45.273 -33.916 1.00 54.75 78 ASP A O 1
#